Protein AF-A0A969G8X9-F1 (afdb_monomer)

Nearest PDB structures (foldseek):
  3fgx-assembly1_A  TM=5.908E-01  e=1.216E-01  unclassified
  7mqa-assembly1_SB  TM=5.114E-01  e=6.082E+00  Homo sapiens
  8iuj-assembly1_Qe  TM=4.751E-01  e=9.393E+00  Euglena gracilis

Secondary structure (DSSP, 8-state):
--EEEEEETTEEEEEEPP-HHHHHHHHHHHHTT-HHHHHHHHHHHHEEEE-GGGGGSHHHHHHHHHHHGGGG-PPP----------

Mean predicted aligned error: 5.0 Å

pLDDT: mean 91.69, std 8.49, range [61.56, 98.06]

Structure (mmCIF, N/CA/C/O backbone):
data_AF-A0A969G8X9-F1
#
_entry.id   AF-A0A969G8X9-F1
#
loop_
_atom_site.group_PDB
_atom_site.id
_atom_site.type_symbol
_atom_site.label_atom_id
_atom_site.label_alt_id
_atom_site.label_comp_id
_atom_site.label_asym_id
_atom_site.label_entity_id
_atom_site.label_seq_id
_atom_site.pdbx_PDB_ins_code
_atom_site.Cartn_x
_atom_site.Cartn_y
_atom_site.Cartn_z
_atom_site.occupancy
_atom_site.B_iso_or_equiv
_atom_site.auth_seq_id
_atom_site.auth_comp_id
_atom_site.auth_asym_id
_atom_site.auth_atom_id
_atom_site.pdbx_PDB_model_num
ATOM 1 N N . MET A 1 1 ? -0.332 -18.835 -3.504 1.00 61.56 1 MET A N 1
ATOM 2 C CA . MET A 1 1 ? -0.564 -17.377 -3.591 1.00 61.56 1 MET A CA 1
ATOM 3 C C . MET A 1 1 ? 0.261 -16.726 -2.492 1.00 61.56 1 MET A C 1
ATOM 5 O O . MET A 1 1 ? 0.219 -17.239 -1.383 1.00 61.56 1 MET A O 1
ATOM 9 N N . THR A 1 2 ? 1.071 -15.710 -2.798 1.00 75.12 2 THR A N 1
ATOM 10 C CA . THR A 1 2 ? 1.909 -15.026 -1.793 1.00 75.12 2 THR A CA 1
ATOM 11 C C . THR A 1 2 ? 1.127 -13.867 -1.190 1.00 75.12 2 THR A C 1
ATOM 13 O O . THR A 1 2 ? 0.557 -13.071 -1.939 1.00 75.12 2 THR A O 1
ATOM 16 N N . PHE A 1 3 ? 1.121 -13.786 0.138 1.00 86.88 3 PHE A N 1
ATOM 17 C CA . PHE A 1 3 ? 0.499 -12.709 0.899 1.00 86.88 3 PHE A CA 1
ATOM 18 C C . PHE A 1 3 ? 1.539 -12.009 1.767 1.00 86.88 3 PHE A C 1
ATOM 20 O O . PHE A 1 3 ? 2.533 -12.616 2.166 1.00 86.88 3 PHE A O 1
ATOM 27 N N . PHE A 1 4 ? 1.276 -10.745 2.060 1.00 90.81 4 PHE A N 1
ATOM 28 C CA . PHE A 1 4 ? 2.046 -9.911 2.970 1.00 90.81 4 PHE A CA 1
ATOM 29 C C . PHE A 1 4 ? 1.132 -9.486 4.116 1.00 90.81 4 PHE A C 1
ATOM 31 O O . PHE A 1 4 ? -0.047 -9.229 3.880 1.00 90.81 4 PHE A O 1
ATOM 38 N N . SER A 1 5 ? 1.651 -9.408 5.336 1.00 94.00 5 SER A N 1
ATOM 39 C CA . SER A 1 5 ? 0.926 -8.844 6.475 1.00 94.00 5 SER A CA 1
ATOM 40 C C . SER A 1 5 ? 1.564 -7.532 6.917 1.00 94.00 5 SER A C 1
ATOM 42 O O . SER A 1 5 ? 2.784 -7.363 6.859 1.00 94.00 5 SER A O 1
ATOM 44 N N . VAL A 1 6 ? 0.725 -6.602 7.363 1.00 95.06 6 VAL A N 1
ATOM 45 C CA . VAL A 1 6 ? 1.147 -5.435 8.138 1.00 95.06 6 VAL A CA 1
ATOM 46 C C . VAL A 1 6 ? 0.480 -5.542 9.498 1.00 95.06 6 VAL A C 1
ATOM 48 O O . VAL A 1 6 ? -0.745 -5.612 9.587 1.00 95.06 6 VAL A O 1
ATOM 51 N N . GLU A 1 7 ? 1.303 -5.590 10.538 1.00 95.25 7 GLU A N 1
ATOM 52 C CA . GLU A 1 7 ? 0.860 -5.701 11.924 1.00 95.25 7 GLU A CA 1
ATOM 53 C C . GLU A 1 7 ? 0.872 -4.319 12.576 1.00 95.25 7 GLU A C 1
ATOM 55 O O . GLU A 1 7 ? 1.796 -3.524 12.373 1.00 95.25 7 GLU A O 1
ATOM 60 N N . THR A 1 8 ? -0.166 -4.037 13.353 1.00 94.31 8 THR A N 1
ATOM 61 C CA . THR A 1 8 ? -0.339 -2.809 14.130 1.00 94.31 8 THR A CA 1
ATOM 62 C C . THR A 1 8 ? -0.734 -3.169 15.559 1.00 94.31 8 THR A C 1
ATOM 64 O O . THR A 1 8 ? -1.064 -4.315 15.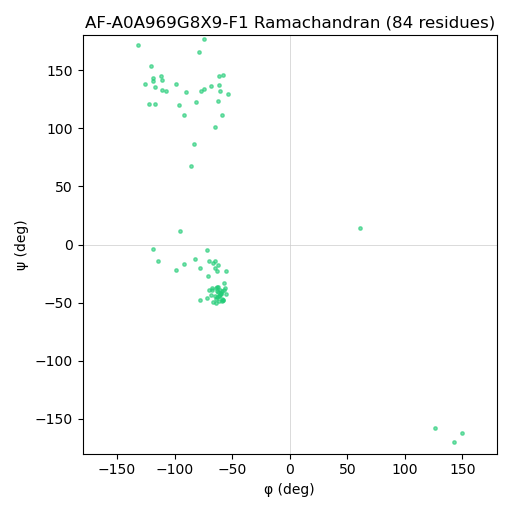858 1.00 94.31 8 THR A O 1
ATOM 67 N N . GLU A 1 9 ? -0.767 -2.181 16.450 1.00 91.94 9 GLU A N 1
ATOM 68 C CA . GLU A 1 9 ? -1.268 -2.374 17.816 1.00 91.94 9 GLU A CA 1
ATOM 69 C C . GLU A 1 9 ? -2.758 -2.760 17.885 1.00 91.94 9 GLU A C 1
ATOM 71 O O . GLU A 1 9 ? -3.180 -3.367 18.866 1.00 91.94 9 GLU A O 1
ATOM 76 N N . LYS A 1 10 ? -3.550 -2.438 16.851 1.00 92.94 10 LYS A N 1
ATOM 77 C CA . LYS A 1 10 ? -4.987 -2.755 16.788 1.00 92.94 10 LYS A CA 1
ATOM 78 C C . LYS A 1 10 ? -5.280 -4.092 16.103 1.00 92.94 10 LYS A C 1
ATOM 80 O O . LYS A 1 10 ? -6.364 -4.630 16.278 1.00 92.94 10 LYS A O 1
ATOM 85 N N . GLY A 1 11 ? -4.327 -4.646 15.356 1.00 95.56 11 GLY A N 1
ATOM 86 C CA . GLY A 1 11 ? -4.508 -5.897 14.625 1.00 95.56 11 GLY A CA 1
ATOM 87 C C . GLY A 1 11 ? -3.688 -5.966 13.341 1.00 95.56 11 GLY A C 1
ATOM 88 O O . GLY A 1 11 ? -2.744 -5.198 13.139 1.00 95.56 11 GLY A O 1
ATOM 89 N N . ASN A 1 12 ? -4.079 -6.885 12.456 1.00 96.81 12 ASN A N 1
ATOM 90 C CA . ASN A 1 12 ? -3.337 -7.214 11.240 1.00 96.81 12 ASN A CA 1
ATOM 91 C C . ASN A 1 12 ? -4.164 -6.928 9.985 1.00 96.81 12 ASN A C 1
ATOM 93 O O . ASN A 1 12 ? -5.350 -7.258 9.929 1.00 96.81 12 ASN A O 1
ATOM 97 N N . LEU A 1 13 ? -3.498 -6.407 8.956 1.00 97.75 13 LEU A N 1
ATOM 98 C CA . LEU A 1 13 ? -4.010 -6.311 7.591 1.00 97.75 13 LEU A CA 1
ATOM 99 C C . LEU A 1 13 ? -3.230 -7.258 6.683 1.00 97.75 13 LEU A C 1
ATOM 101 O O . LEU A 1 13 ? -2.012 -7.397 6.816 1.00 97.75 13 LEU A O 1
ATOM 105 N N . TYR A 1 14 ? -3.926 -7.889 5.743 1.00 96.12 14 TYR A N 1
ATOM 106 C CA . TYR A 1 14 ? -3.347 -8.845 4.806 1.00 96.12 14 TYR A CA 1
ATOM 107 C C . TYR A 1 14 ? -3.476 -8.331 3.378 1.00 96.12 14 TYR A C 1
ATOM 109 O O . TYR A 1 14 ? -4.540 -7.885 2.954 1.00 96.12 14 TYR A O 1
ATOM 117 N N . PHE A 1 15 ? -2.397 -8.451 2.612 1.00 96.12 15 PHE A N 1
ATOM 118 C CA . PHE A 1 15 ? -2.297 -7.941 1.253 1.00 96.12 15 PHE A CA 1
ATOM 119 C C . PHE A 1 15 ? -1.880 -9.050 0.289 1.00 96.12 15 PHE A C 1
ATOM 121 O O . PHE A 1 15 ? -0.981 -9.842 0.577 1.00 96.12 15 PHE A O 1
ATOM 128 N N . LYS A 1 16 ? -2.504 -9.104 -0.888 1.00 94.38 16 LYS A N 1
ATOM 129 C CA . LYS A 1 16 ? -2.012 -9.897 -2.025 1.00 94.38 16 LYS A CA 1
ATOM 130 C C . LYS A 1 16 ? -0.870 -9.161 -2.726 1.00 94.38 16 LYS A C 1
ATOM 132 O O . LYS A 1 16 ? -0.675 -7.962 -2.553 1.00 94.38 16 LYS A O 1
ATOM 137 N N . LYS A 1 17 ? -0.128 -9.868 -3.577 1.00 93.00 17 LYS A N 1
ATOM 138 C CA . LYS A 1 17 ? 0.821 -9.223 -4.495 1.00 93.00 17 LYS A CA 1
ATOM 139 C C . LYS A 1 17 ? 0.075 -8.266 -5.451 1.00 93.00 17 LYS A C 1
ATOM 141 O O . LYS A 1 17 ? -0.964 -8.678 -5.975 1.00 93.00 17 LYS A O 1
ATOM 146 N N . PRO A 1 18 ? 0.593 -7.051 -5.719 1.00 93.44 18 PRO A N 1
ATOM 147 C CA . PRO A 1 18 ? 0.003 -6.159 -6.713 1.00 93.44 18 PRO A CA 1
ATOM 148 C C . PRO A 1 18 ? 0.018 -6.795 -8.103 1.00 93.44 18 PRO A C 1
ATOM 150 O O . PRO A 1 18 ? 0.964 -7.499 -8.476 1.00 93.44 18 PRO A O 1
ATOM 153 N N . ASP A 1 19 ? -1.024 -6.517 -8.883 1.00 93.75 19 ASP A N 1
ATOM 154 C CA . ASP A 1 19 ? -1.005 -6.796 -10.314 1.00 93.75 19 ASP A CA 1
ATOM 155 C C . ASP A 1 19 ? -0.117 -5.785 -11.063 1.00 93.75 19 ASP A C 1
ATOM 157 O O . ASP A 1 19 ? 0.441 -4.850 -10.482 1.00 93.75 19 ASP A O 1
ATOM 161 N N . ARG A 1 20 ? 0.028 -5.971 -12.380 1.00 93.94 20 ARG A N 1
ATOM 162 C CA . ARG A 1 20 ? 0.861 -5.098 -13.217 1.00 93.94 20 ARG A CA 1
ATOM 163 C C . ARG A 1 20 ? 0.448 -3.624 -13.127 1.00 93.94 20 ARG A C 1
ATOM 165 O O . ARG A 1 20 ? 1.323 -2.764 -13.179 1.00 93.94 20 ARG A O 1
ATOM 172 N N . ASN A 1 21 ? -0.848 -3.331 -13.041 1.00 96.12 21 ASN A N 1
ATOM 173 C CA . ASN A 1 21 ? -1.359 -1.964 -13.098 1.00 96.12 21 ASN A CA 1
ATOM 174 C C . ASN A 1 21 ? -1.159 -1.257 -11.757 1.00 96.12 21 ASN A C 1
ATOM 176 O O . ASN A 1 21 ? -0.594 -0.165 -11.732 1.00 96.12 21 ASN A O 1
ATOM 180 N N . ALA A 1 22 ? -1.528 -1.913 -10.654 1.00 95.50 22 ALA A N 1
ATOM 181 C CA . ALA A 1 22 ? -1.282 -1.412 -9.306 1.00 95.50 22 ALA A CA 1
ATOM 182 C C . ALA A 1 22 ? 0.221 -1.211 -9.059 1.00 95.50 22 ALA A C 1
ATOM 184 O O . ALA A 1 22 ? 0.635 -0.170 -8.551 1.00 95.50 22 ALA A O 1
ATOM 185 N N . PHE A 1 23 ? 1.054 -2.164 -9.497 1.00 95.19 23 PHE A N 1
ATOM 186 C CA . PHE A 1 23 ? 2.506 -2.056 -9.372 1.00 95.19 23 PHE A CA 1
ATOM 187 C C . PHE A 1 23 ? 3.072 -0.886 -10.187 1.00 95.19 23 PHE A C 1
ATOM 189 O O . PHE A 1 23 ? 3.867 -0.108 -9.666 1.00 95.19 23 PHE A O 1
ATOM 196 N N . ALA A 1 24 ? 2.661 -0.728 -11.450 1.00 95.44 24 ALA A N 1
ATOM 197 C CA . ALA A 1 24 ? 3.135 0.361 -12.304 1.00 95.44 24 ALA A CA 1
ATOM 198 C C . ALA A 1 24 ? 2.750 1.744 -11.754 1.00 95.44 24 ALA A C 1
ATOM 200 O O . ALA A 1 24 ? 3.568 2.666 -11.779 1.00 95.44 24 ALA A O 1
ATOM 201 N N . LEU A 1 25 ? 1.528 1.883 -11.231 1.00 97.19 25 LEU A N 1
ATOM 202 C CA . LEU A 1 25 ? 1.062 3.130 -10.631 1.00 97.19 25 LEU A CA 1
ATOM 203 C C . LEU A 1 25 ? 1.832 3.456 -9.346 1.00 97.19 25 LEU A C 1
ATOM 205 O O . LEU A 1 25 ? 2.376 4.553 -9.216 1.00 97.19 25 LEU A O 1
ATOM 209 N N . ALA A 1 26 ? 1.951 2.490 -8.434 1.00 96.31 26 ALA A N 1
ATOM 210 C CA . ALA A 1 26 ? 2.702 2.665 -7.195 1.00 96.31 26 ALA A CA 1
ATOM 211 C C . ALA A 1 26 ? 4.185 2.992 -7.472 1.00 96.31 26 ALA A C 1
ATOM 213 O O . ALA A 1 26 ? 4.762 3.878 -6.838 1.00 96.31 26 ALA A O 1
ATOM 214 N N . LEU A 1 27 ? 4.791 2.356 -8.482 1.00 95.00 27 LEU A N 1
ATOM 215 C CA . LEU A 1 27 ? 6.155 2.650 -8.927 1.00 95.00 27 LEU A CA 1
ATOM 216 C C . LEU A 1 27 ? 6.297 4.084 -9.464 1.00 95.00 27 LEU A C 1
ATOM 218 O O . LEU A 1 27 ? 7.291 4.751 -9.173 1.00 95.00 27 LEU A O 1
ATOM 222 N N . SER A 1 28 ? 5.306 4.583 -10.209 1.00 96.06 28 SER A N 1
ATOM 223 C CA . SER A 1 28 ? 5.301 5.967 -10.697 1.00 96.06 28 SER A CA 1
ATOM 224 C C . SER A 1 28 ? 5.304 6.975 -9.546 1.00 96.06 28 SER A C 1
ATOM 226 O O . SER A 1 28 ? 6.108 7.911 -9.564 1.00 96.06 28 SER A O 1
ATOM 228 N N . TYR A 1 29 ? 4.488 6.764 -8.510 1.00 96.94 29 TYR A N 1
ATOM 229 C CA . TYR A 1 29 ? 4.509 7.600 -7.305 1.00 96.94 29 TYR A CA 1
ATOM 230 C C . TYR A 1 29 ? 5.845 7.501 -6.564 1.00 96.94 29 TYR A C 1
ATOM 232 O O . TYR A 1 29 ? 6.456 8.522 -6.241 1.00 96.94 29 TYR A O 1
ATOM 240 N 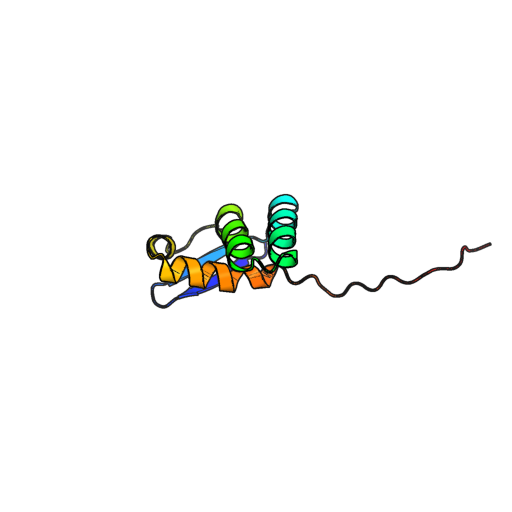N . ARG A 1 30 ? 6.371 6.285 -6.381 1.00 93.31 30 ARG A N 1
ATOM 241 C CA . ARG A 1 30 ? 7.664 6.065 -5.721 1.00 93.31 30 ARG A CA 1
ATOM 242 C C . ARG A 1 30 ? 8.814 6.781 -6.441 1.00 93.31 30 ARG A C 1
ATOM 244 O O . ARG A 1 30 ? 9.645 7.384 -5.769 1.00 93.31 30 ARG A O 1
ATOM 251 N N . SER A 1 31 ? 8.835 6.793 -7.779 1.00 93.25 31 SER A N 1
ATOM 252 C CA . SER A 1 31 ? 9.844 7.526 -8.571 1.00 93.25 31 SER A CA 1
ATOM 253 C C . SER A 1 31 ? 9.784 9.052 -8.417 1.00 93.25 31 SER A C 1
ATOM 255 O O . SER A 1 31 ? 10.770 9.735 -8.675 1.00 93.25 31 SER A O 1
ATOM 257 N N . GLN A 1 32 ? 8.646 9.581 -7.962 1.00 96.31 32 GLN A N 1
ATOM 258 C CA . GLN A 1 32 ? 8.434 10.997 -7.652 1.00 96.31 32 GLN A CA 1
ATOM 259 C C . GLN A 1 32 ? 8.654 11.303 -6.161 1.00 96.31 32 GLN A C 1
ATOM 261 O O . GLN A 1 32 ? 8.255 12.365 -5.689 1.00 96.31 32 GLN A O 1
ATOM 266 N N . SER A 1 33 ? 9.226 10.366 -5.397 1.00 94.69 33 SER A N 1
ATOM 267 C CA . SER A 1 33 ? 9.372 10.443 -3.935 1.00 94.69 33 SER A CA 1
ATOM 268 C C . SER A 1 33 ? 8.046 10.525 -3.159 1.00 94.69 33 SER A C 1
ATOM 270 O O . SER A 1 33 ? 8.046 10.791 -1.958 1.00 94.69 33 SER A O 1
ATOM 272 N N . LYS A 1 34 ? 6.915 10.223 -3.809 1.00 96.62 34 LYS A N 1
ATOM 273 C CA . LYS A 1 34 ? 5.564 10.182 -3.229 1.00 96.62 34 LYS A CA 1
ATOM 274 C C . LYS A 1 34 ? 5.290 8.820 -2.596 1.00 96.62 34 LYS A C 1
ATOM 276 O O . LYS A 1 34 ? 4.568 7.981 -3.127 1.00 96.62 34 LYS A O 1
ATOM 281 N N . THR A 1 35 ? 6.005 8.540 -1.507 1.00 95.44 35 THR A N 1
ATOM 282 C CA . THR A 1 35 ? 5.991 7.213 -0.864 1.00 95.44 35 THR A CA 1
ATOM 283 C C . THR A 1 35 ? 4.646 6.884 -0.231 1.00 95.44 35 THR A C 1
ATOM 285 O O . THR A 1 35 ? 4.228 5.730 -0.287 1.00 95.44 35 THR A O 1
ATOM 288 N N . LEU A 1 36 ? 3.983 7.879 0.362 1.00 97.06 36 LEU A N 1
ATOM 289 C CA . LEU A 1 36 ? 2.679 7.683 0.980 1.00 97.06 36 LEU A CA 1
ATOM 290 C C . LEU A 1 36 ? 1.651 7.294 -0.083 1.00 97.06 36 LEU A C 1
ATOM 292 O O . LEU A 1 36 ? 1.033 6.245 0.041 1.00 97.06 36 LEU A O 1
ATOM 296 N N . GLU A 1 37 ? 1.577 8.055 -1.172 1.00 98.06 37 GLU A N 1
ATOM 297 C CA . GLU A 1 37 ? 0.647 7.813 -2.276 1.00 98.06 37 GLU A CA 1
ATOM 298 C C . GLU A 1 37 ? 0.928 6.474 -2.972 1.00 98.06 37 GLU A C 1
ATOM 300 O O . GLU A 1 37 ? 0.009 5.745 -3.338 1.00 98.06 37 GLU A O 1
ATOM 305 N N . ALA A 1 38 ? 2.204 6.088 -3.103 1.00 97.38 38 ALA A N 1
ATOM 306 C CA . ALA A 1 38 ? 2.567 4.751 -3.574 1.00 97.38 38 ALA A CA 1
ATOM 307 C C . ALA A 1 38 ? 2.011 3.649 -2.654 1.00 97.38 38 ALA A C 1
ATOM 309 O O . ALA A 1 38 ? 1.526 2.626 -3.135 1.00 97.38 38 ALA A O 1
ATOM 310 N N . GLY A 1 39 ? 2.079 3.862 -1.340 1.00 97.19 39 GLY A N 1
ATOM 311 C CA . GLY A 1 39 ? 1.504 2.982 -0.330 1.00 97.19 39 GLY A CA 1
ATOM 312 C C . GLY A 1 39 ? -0.018 2.916 -0.380 1.00 97.19 39 GLY A C 1
ATOM 313 O O . GLY A 1 39 ? -0.575 1.824 -0.352 1.00 97.19 39 GLY A O 1
ATOM 314 N N . GLU A 1 40 ? -0.687 4.059 -0.516 1.00 97.94 40 GLU A N 1
ATOM 315 C CA . GLU A 1 40 ? -2.149 4.157 -0.602 1.00 97.94 40 GLU A CA 1
ATOM 316 C C . GLU A 1 40 ? -2.695 3.392 -1.808 1.00 97.94 40 GLU A C 1
ATOM 318 O O . GLU A 1 40 ? -3.629 2.606 -1.661 1.00 97.94 40 GLU A O 1
ATOM 323 N N . VAL A 1 41 ? -2.035 3.502 -2.968 1.00 98.00 41 VAL A N 1
ATOM 324 C CA . VAL A 1 41 ? -2.359 2.687 -4.150 1.00 98.00 41 VAL A CA 1
ATOM 325 C C . VAL A 1 41 ? -2.306 1.195 -3.824 1.00 98.00 41 VAL A C 1
ATOM 327 O O . VAL A 1 41 ? -3.174 0.430 -4.252 1.00 98.00 41 VAL A O 1
ATOM 330 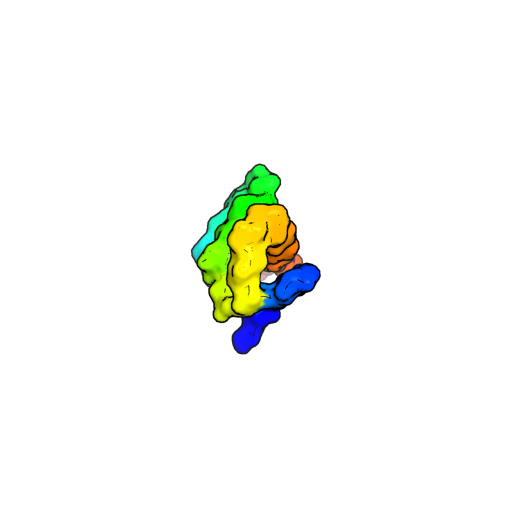N N . LEU A 1 42 ? -1.301 0.747 -3.068 1.00 96.94 42 LEU A N 1
ATOM 331 C CA . LEU A 1 42 ? -1.204 -0.656 -2.672 1.00 96.94 42 LEU A CA 1
ATOM 332 C C . LEU A 1 42 ? -2.277 -1.037 -1.654 1.00 96.94 42 LEU A C 1
ATOM 334 O O . LEU A 1 42 ? -2.832 -2.125 -1.778 1.00 96.94 42 LEU A O 1
ATOM 338 N N . VAL A 1 43 ? -2.610 -0.171 -0.695 1.00 97.19 43 VAL A N 1
ATOM 339 C CA . VAL A 1 43 ? -3.707 -0.429 0.247 1.00 97.19 43 VAL A CA 1
ATOM 340 C C . VAL A 1 43 ? -5.020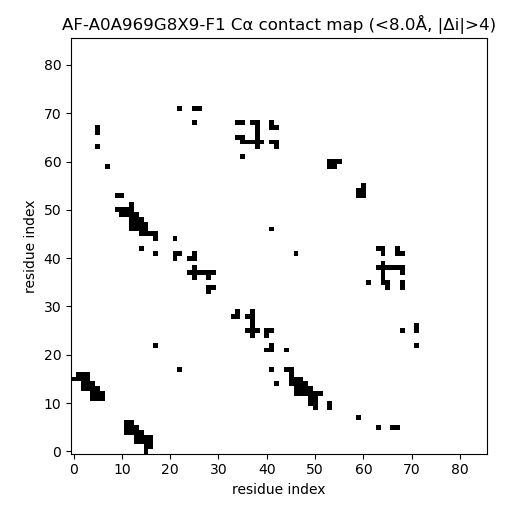 -0.634 -0.506 1.00 97.19 43 VAL A C 1
ATOM 342 O O . VAL A 1 43 ? -5.674 -1.655 -0.313 1.00 97.19 43 VAL A O 1
ATOM 345 N N . GLU A 1 44 ? -5.351 0.259 -1.437 1.00 97.25 44 GLU A N 1
ATOM 346 C CA . GLU A 1 44 ? -6.592 0.200 -2.218 1.00 97.25 44 GLU A CA 1
ATOM 347 C C . GLU A 1 44 ? -6.685 -1.033 -3.127 1.00 97.25 44 GLU A C 1
ATOM 349 O O . GLU A 1 44 ? -7.757 -1.608 -3.297 1.00 97.25 44 GLU A O 1
ATOM 354 N N . ASN A 1 45 ? -5.569 -1.456 -3.728 1.00 96.88 45 ASN A N 1
ATOM 355 C CA . ASN A 1 45 ? -5.585 -2.501 -4.758 1.00 96.88 45 ASN A CA 1
ATOM 356 C C . ASN A 1 45 ? -5.212 -3.895 -4.235 1.00 96.88 45 ASN A C 1
ATOM 358 O O . ASN A 1 45 ? -5.522 -4.912 -4.872 1.00 96.88 45 ASN A O 1
ATOM 362 N N . CYS A 1 46 ? -4.504 -3.961 -3.107 1.00 96.00 46 CYS A N 1
ATOM 363 C CA . CYS A 1 46 ? -3.884 -5.190 -2.624 1.00 96.00 46 CYS A CA 1
ATOM 364 C C . CYS A 1 46 ? -4.466 -5.698 -1.310 1.00 96.00 46 CYS A C 1
ATOM 366 O O . CYS A 1 46 ? -4.198 -6.854 -0.992 1.00 96.00 46 CYS A O 1
ATOM 368 N N . LEU A 1 47 ? -5.243 -4.914 -0.560 1.00 96.94 47 LEU A N 1
ATOM 369 C CA . LEU A 1 47 ? -5.882 -5.407 0.659 1.00 96.94 47 LEU A CA 1
ATOM 370 C C . LEU A 1 47 ? -6.816 -6.583 0.332 1.00 96.94 47 LEU A C 1
ATOM 372 O O . LEU A 1 47 ? -7.596 -6.537 -0.620 1.00 96.94 47 LEU A O 1
ATOM 376 N N . VAL A 1 48 ? -6.697 -7.665 1.099 1.00 96.44 48 VAL A N 1
ATOM 377 C CA . VAL A 1 48 ? -7.558 -8.855 0.981 1.00 96.44 48 VAL A CA 1
ATOM 378 C C . VAL A 1 48 ? -8.355 -9.148 2.250 1.00 96.44 48 VAL A C 1
ATOM 380 O O . VAL A 1 48 ? -9.160 -10.077 2.249 1.00 96.44 48 VAL A O 1
ATOM 383 N N . GLY A 1 49 ? -8.129 -8.380 3.317 1.00 95.69 49 GLY A N 1
ATOM 384 C CA . GLY A 1 49 ? -8.880 -8.443 4.566 1.00 95.69 49 GLY A CA 1
ATOM 385 C C . GLY A 1 49 ? -7.994 -8.229 5.792 1.00 95.69 49 GLY A C 1
ATOM 386 O O . GLY A 1 49 ? -6.815 -7.884 5.681 1.00 95.69 49 GLY A O 1
ATOM 387 N N . GLY A 1 50 ? -8.565 -8.476 6.967 1.00 95.81 50 GLY A N 1
ATOM 388 C CA . GLY A 1 50 ? -7.949 -8.199 8.263 1.00 95.81 50 GLY A CA 1
ATOM 389 C C . GLY A 1 50 ? -8.868 -7.338 9.120 1.00 95.81 50 GLY A C 1
ATOM 390 O O . GLY A 1 50 ? -10.076 -7.309 8.887 1.00 95.81 50 GLY A O 1
ATOM 391 N N . ASP A 1 51 ? -8.299 -6.643 10.100 1.00 96.50 51 ASP A N 1
ATOM 392 C CA . ASP A 1 51 ? -9.047 -5.650 10.873 1.00 96.50 51 ASP A CA 1
ATOM 393 C C . ASP A 1 51 ? -9.073 -4.310 10.126 1.00 96.50 51 ASP A C 1
ATOM 395 O O . ASP A 1 51 ? -8.215 -3.449 10.309 1.00 96.50 51 ASP A O 1
ATOM 399 N N . GLU A 1 52 ? -10.043 -4.146 9.228 1.00 94.56 52 GLU A N 1
ATOM 400 C CA . GLU A 1 52 ? -10.151 -2.945 8.391 1.00 94.56 52 GLU A CA 1
ATOM 401 C C . GLU A 1 52 ? -10.444 -1.666 9.191 1.00 94.56 52 GLU A C 1
ATOM 403 O O . GLU A 1 52 ? -10.186 -0.581 8.675 1.00 94.56 52 GLU A O 1
ATOM 408 N N . SER A 1 53 ? -10.848 -1.763 10.469 1.00 95.62 53 SER A N 1
ATOM 409 C CA . SER A 1 53 ? -10.995 -0.588 11.349 1.00 95.62 53 SER A CA 1
ATOM 410 C C . SER A 1 53 ? -9.672 0.157 11.579 1.00 95.62 53 SER A C 1
ATOM 412 O O . SER A 1 53 ? -9.655 1.332 11.946 1.00 95.62 53 SER A O 1
ATOM 414 N N . ILE A 1 54 ? -8.536 -0.494 11.297 1.00 96.31 54 ILE A N 1
ATOM 415 C CA . ILE A 1 54 ? -7.211 0.136 11.235 1.00 96.31 54 ILE A CA 1
ATOM 416 C C . ILE A 1 54 ? -7.193 1.289 10.220 1.00 96.31 54 ILE A C 1
ATOM 418 O O . ILE A 1 54 ? -6.489 2.272 10.433 1.00 96.31 54 ILE A O 1
ATOM 422 N N . LEU A 1 55 ? -7.957 1.186 9.128 1.00 96.12 55 LEU A N 1
ATOM 423 C CA . LEU A 1 55 ? -7.996 2.188 8.060 1.00 96.12 55 LEU A CA 1
ATOM 424 C C . LEU A 1 55 ? -8.916 3.379 8.372 1.00 96.12 55 LEU A C 1
ATOM 426 O O . LEU A 1 55 ? -8.819 4.393 7.679 1.00 96.12 55 LEU A O 1
ATOM 430 N N . ASP A 1 56 ? -9.754 3.279 9.410 1.00 96.50 56 ASP A N 1
ATOM 431 C CA . ASP A 1 56 ? -10.587 4.384 9.911 1.00 96.50 56 ASP A CA 1
ATOM 432 C C . ASP A 1 56 ? -9.773 5.381 10.756 1.00 96.50 56 ASP A C 1
ATOM 434 O O . ASP A 1 56 ? -10.169 6.532 10.945 1.00 96.50 56 ASP A O 1
ATOM 438 N N . ASP A 1 57 ? -8.618 4.947 11.262 1.00 96.75 57 ASP A N 1
ATOM 439 C CA . ASP A 1 57 ? -7.651 5.788 11.958 1.00 96.75 57 ASP A CA 1
ATOM 440 C C . ASP A 1 57 ? -6.631 6.330 10.951 1.00 96.75 57 ASP A C 1
ATOM 442 O O . ASP A 1 57 ? -5.818 5.587 10.400 1.00 96.75 57 ASP A O 1
ATOM 446 N N . GLU A 1 58 ? -6.669 7.640 10.700 1.00 96.56 58 GLU A N 1
ATOM 447 C CA . GLU A 1 58 ? -5.816 8.292 9.699 1.00 96.56 58 GLU A CA 1
ATOM 448 C C . GLU A 1 58 ? -4.321 8.051 9.956 1.00 96.56 58 GLU A C 1
ATOM 450 O O . GLU A 1 58 ? -3.561 7.796 9.018 1.00 96.56 58 GLU A O 1
ATOM 455 N N . TYR A 1 59 ? -3.894 8.063 11.221 1.00 96.88 59 TYR A N 1
ATOM 456 C CA . TYR A 1 59 ? -2.493 7.857 11.568 1.00 96.88 59 TYR A CA 1
ATOM 457 C C . TYR A 1 59 ? -2.058 6.417 11.284 1.00 96.88 59 TYR A C 1
ATOM 459 O O . TYR A 1 59 ? -0.997 6.189 10.693 1.00 96.88 59 TYR A O 1
ATOM 467 N N . LEU A 1 60 ? -2.894 5.438 11.641 1.00 97.00 60 LEU A N 1
ATOM 468 C CA . LEU A 1 60 ? -2.617 4.035 11.331 1.00 97.00 60 LEU A CA 1
ATOM 469 C C . LEU A 1 60 ? -2.678 3.754 9.832 1.00 97.00 60 LEU A C 1
ATOM 471 O O . LEU A 1 60 ? -1.812 3.044 9.320 1.00 97.00 60 LEU A O 1
ATOM 475 N N . LYS A 1 61 ? -3.627 4.349 9.105 1.00 97.00 61 LYS A N 1
ATOM 476 C CA . LYS A 1 61 ? -3.699 4.250 7.645 1.00 97.00 61 LYS A CA 1
ATOM 477 C C . LYS A 1 61 ? -2.414 4.761 6.994 1.00 97.00 61 LYS A C 1
ATOM 479 O O . LYS A 1 61 ? -1.838 4.061 6.162 1.00 97.00 61 LYS A O 1
ATOM 484 N N . ILE A 1 62 ? -1.920 5.931 7.407 1.00 97.56 62 ILE A N 1
ATOM 485 C CA . ILE A 1 62 ? -0.642 6.482 6.928 1.00 97.56 62 ILE A CA 1
ATOM 486 C C . ILE A 1 62 ? 0.509 5.519 7.238 1.00 97.56 62 ILE A C 1
ATOM 488 O O . ILE A 1 62 ? 1.315 5.213 6.355 1.00 97.56 62 ILE A O 1
ATOM 492 N N . ALA A 1 63 ? 0.585 5.004 8.468 1.00 96.81 63 ALA A N 1
ATOM 493 C CA . ALA A 1 63 ? 1.641 4.081 8.876 1.00 96.81 63 ALA A CA 1
ATOM 494 C C . ALA A 1 63 ? 1.635 2.783 8.047 1.00 96.81 63 ALA A C 1
ATOM 496 O O . ALA A 1 63 ? 2.687 2.338 7.576 1.00 96.81 63 ALA A O 1
ATOM 497 N N . VAL A 1 64 ? 0.454 2.203 7.815 1.00 97.25 64 VAL A N 1
ATOM 498 C CA . VAL A 1 64 ? 0.266 1.015 6.973 1.00 97.25 64 VAL A CA 1
ATOM 499 C C . VAL A 1 64 ? 0.699 1.298 5.536 1.00 97.25 64 VAL A C 1
ATOM 501 O O . VAL A 1 64 ? 1.485 0.525 4.983 1.00 97.25 64 VAL A O 1
ATOM 504 N N . SER A 1 65 ? 0.256 2.415 4.950 1.00 97.31 65 SER A N 1
ATOM 505 C CA . SER A 1 65 ? 0.627 2.827 3.592 1.00 97.31 65 SER A CA 1
ATOM 506 C C . SER A 1 65 ? 2.146 2.967 3.438 1.00 97.31 65 SER A C 1
ATOM 508 O O . SER A 1 65 ? 2.747 2.395 2.526 1.00 97.31 65 SER A O 1
ATOM 510 N N . LEU A 1 66 ? 2.816 3.646 4.372 1.00 95.62 66 LEU A N 1
ATOM 511 C CA . LEU A 1 66 ? 4.276 3.779 4.347 1.00 95.62 66 LEU A CA 1
ATOM 512 C C . LEU A 1 66 ? 4.988 2.424 4.464 1.00 95.62 66 LEU A C 1
ATOM 514 O O . LEU A 1 66 ? 6.024 2.206 3.831 1.00 95.62 66 LEU A O 1
ATOM 518 N N . ARG A 1 67 ? 4.441 1.492 5.254 1.00 94.88 67 ARG A N 1
ATOM 519 C CA . ARG A 1 67 ? 5.032 0.163 5.439 1.00 94.88 67 ARG A CA 1
ATOM 520 C C . ARG A 1 67 ? 4.882 -0.711 4.198 1.00 94.88 67 ARG A C 1
ATOM 522 O O . ARG A 1 67 ? 5.869 -1.330 3.791 1.00 94.88 67 ARG A O 1
ATOM 529 N N . ILE A 1 68 ? 3.690 -0.743 3.600 1.00 94.50 68 ILE A N 1
ATOM 530 C CA . ILE A 1 68 ? 3.374 -1.588 2.441 1.00 94.50 68 ILE A CA 1
ATOM 531 C C . ILE A 1 68 ? 4.069 -1.106 1.161 1.00 94.50 68 ILE A C 1
ATOM 533 O O . ILE A 1 68 ? 4.413 -1.926 0.311 1.00 94.50 68 ILE A O 1
ATOM 537 N N . ALA A 1 69 ? 4.378 0.194 1.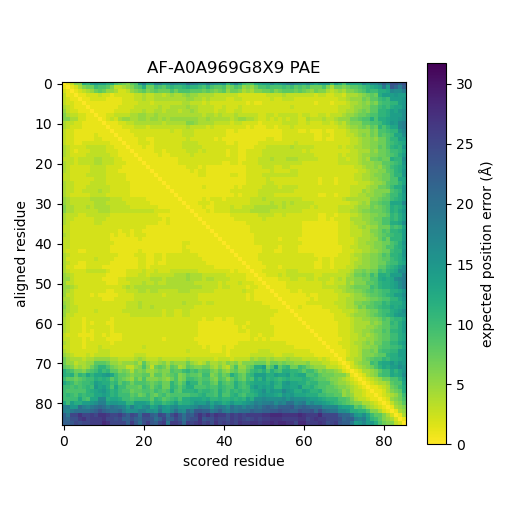053 1.00 92.88 69 ALA A N 1
ATOM 538 C CA . ALA A 1 69 ? 5.131 0.770 -0.066 1.00 92.88 69 ALA A CA 1
ATOM 539 C C . ALA A 1 69 ? 6.498 0.095 -0.307 1.00 92.88 69 ALA A C 1
ATOM 541 O O . ALA A 1 69 ? 7.017 0.127 -1.422 1.00 92.88 69 ALA A O 1
ATOM 542 N N . ASN A 1 70 ? 7.072 -0.566 0.705 1.00 85.38 70 ASN A N 1
ATOM 543 C CA . ASN A 1 70 ? 8.332 -1.305 0.564 1.00 85.38 70 ASN A CA 1
ATOM 544 C C . ASN A 1 70 ? 8.205 -2.584 -0.288 1.00 85.38 70 ASN A C 1
ATOM 546 O O . ASN A 1 70 ? 9.210 -3.105 -0.754 1.00 85.38 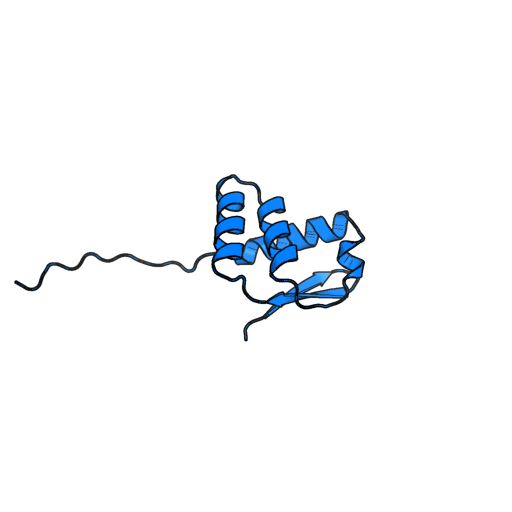70 ASN A O 1
ATOM 550 N N . ILE A 1 71 ? 6.991 -3.075 -0.571 1.00 83.69 71 ILE A N 1
ATOM 551 C CA . ILE A 1 71 ? 6.777 -4.229 -1.471 1.00 83.69 71 ILE A CA 1
ATOM 552 C C . ILE A 1 71 ? 7.163 -3.905 -2.927 1.00 83.69 71 ILE A C 1
ATOM 554 O O . ILE A 1 71 ? 7.351 -4.809 -3.741 1.00 83.69 71 ILE A O 1
ATOM 558 N N . ILE A 1 72 ? 7.314 -2.62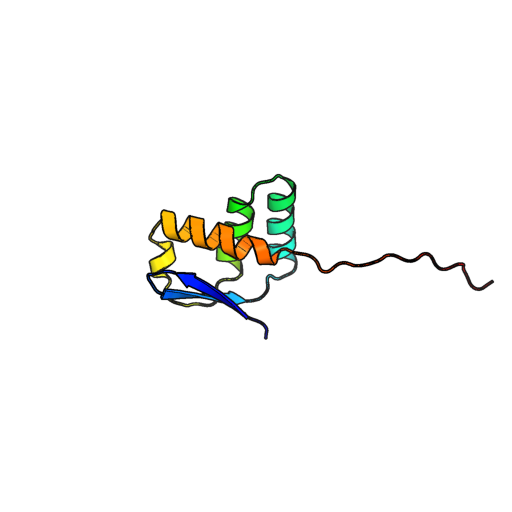2 -3.270 1.00 79.25 72 ILE A N 1
ATOM 559 C CA . ILE A 1 72 ? 7.682 -2.162 -4.619 1.00 79.25 72 ILE A CA 1
ATOM 560 C C . ILE A 1 72 ? 9.158 -2.464 -4.952 1.00 79.25 72 ILE A C 1
ATOM 562 O O . ILE A 1 72 ? 9.592 -2.239 -6.080 1.00 79.25 72 ILE A O 1
ATOM 566 N N . GLU A 1 73 ? 9.948 -2.993 -4.014 1.00 76.69 73 GLU A N 1
ATOM 567 C CA . GLU A 1 73 ? 11.334 -3.379 -4.283 1.00 76.69 73 GLU A CA 1
ATOM 568 C C . GLU A 1 73 ? 11.423 -4.422 -5.409 1.00 76.69 73 GLU A C 1
ATOM 570 O O . GLU A 1 73 ? 10.987 -5.571 -5.293 1.00 76.69 73 GLU A O 1
ATOM 575 N N . LEU A 1 74 ? 11.985 -3.990 -6.542 1.00 70.25 74 LEU A N 1
ATOM 576 C CA . LEU A 1 74 ? 12.268 -4.856 -7.675 1.00 70.25 74 LEU A CA 1
ATOM 577 C C . LEU A 1 74 ? 13.487 -5.722 -7.343 1.00 70.25 74 LEU A C 1
ATOM 579 O O . LEU A 1 74 ? 14.499 -5.182 -6.889 1.00 70.25 74 LEU A O 1
ATOM 583 N N . PRO A 1 75 ? 13.439 -7.040 -7.605 1.00 75.38 75 PRO 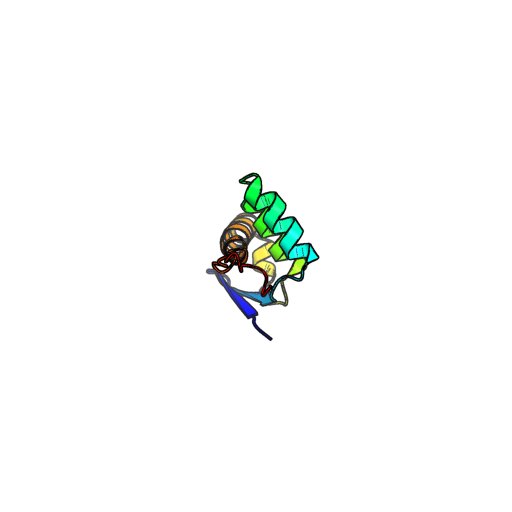A N 1
ATOM 584 C CA . PRO A 1 75 ? 14.641 -7.853 -7.533 1.00 75.38 75 PRO A CA 1
ATOM 585 C C . PRO A 1 75 ? 15.692 -7.300 -8.501 1.00 75.38 75 PRO A C 1
ATOM 587 O O . PRO A 1 75 ? 15.359 -6.801 -9.578 1.00 75.38 75 PRO A O 1
ATOM 590 N N . GLU A 1 76 ? 16.963 -7.408 -8.125 1.00 78.44 76 GLU A N 1
ATOM 591 C CA . GLU A 1 76 ? 18.065 -7.028 -9.002 1.00 78.44 76 GLU A CA 1
ATOM 592 C C . GLU A 1 76 ? 18.049 -7.909 -10.261 1.00 78.44 76 GLU A C 1
ATOM 594 O O . GLU A 1 76 ? 18.082 -9.140 -10.185 1.00 78.44 76 GLU A O 1
ATOM 599 N N . VAL A 1 77 ? 17.983 -7.278 -11.435 1.00 85.62 77 VAL A N 1
ATOM 600 C CA . VAL A 1 77 ? 18.029 -7.964 -12.731 1.00 85.62 77 VAL A CA 1
ATOM 601 C C . VAL A 1 77 ? 19.202 -7.418 -13.528 1.00 85.62 77 VAL A C 1
ATOM 603 O O . VAL A 1 77 ? 19.272 -6.228 -13.826 1.00 85.62 77 VAL A O 1
ATOM 606 N N . VAL A 1 78 ? 20.120 -8.308 -13.904 1.00 85.75 78 VAL A N 1
ATOM 607 C CA . VAL A 1 78 ? 21.316 -7.951 -14.671 1.00 85.75 78 VAL A CA 1
ATOM 608 C C . VAL A 1 78 ? 21.068 -8.190 -16.155 1.00 85.75 78 VAL A C 1
ATOM 610 O O . VAL A 1 78 ? 20.850 -9.322 -16.587 1.00 85.75 78 VAL A O 1
ATOM 613 N N . VAL A 1 79 ? 21.166 -7.129 -16.954 1.00 86.06 79 VAL A N 1
ATOM 614 C CA . VAL A 1 79 ? 21.201 -7.237 -18.417 1.00 86.06 79 VAL A CA 1
ATOM 615 C C . VAL A 1 79 ? 22.624 -7.591 -18.848 1.00 86.06 79 VAL A C 1
ATOM 617 O O . VAL A 1 79 ? 23.568 -6.865 -18.544 1.00 86.06 79 VAL A O 1
ATOM 620 N N . LYS A 1 80 ? 22.789 -8.702 -19.574 1.00 88.88 80 LYS A N 1
ATOM 621 C CA . LYS A 1 80 ? 24.062 -9.089 -20.201 1.00 88.88 80 LYS A CA 1
ATOM 622 C C . LYS A 1 80 ? 23.936 -8.972 -21.716 1.00 88.88 80 LYS A C 1
ATOM 624 O O . LYS A 1 80 ? 22.965 -9.460 -22.288 1.00 88.88 80 LYS A O 1
ATOM 629 N N . SER A 1 81 ? 24.911 -8.345 -22.370 1.00 83.50 81 SER A N 1
ATOM 630 C CA . SER A 1 81 ? 24.993 -8.350 -23.831 1.00 83.50 81 SER A CA 1
ATOM 631 C C . SER A 1 81 ? 25.528 -9.698 -24.325 1.00 83.50 81 SER A C 1
ATOM 633 O O . SER A 1 81 ? 26.533 -10.207 -23.828 1.00 83.50 81 SER A O 1
ATOM 635 N N . CYS A 1 82 ? 24.863 -10.283 -25.322 1.00 80.38 82 CYS A N 1
ATOM 636 C CA . CYS A 1 82 ? 25.347 -11.460 -26.042 1.00 80.38 82 CYS A CA 1
ATOM 637 C C . CYS A 1 82 ? 25.796 -11.028 -27.442 1.00 80.38 82 CYS A C 1
ATOM 639 O O . CYS A 1 82 ? 25.068 -10.313 -28.130 1.00 80.38 82 CYS A O 1
ATOM 641 N N . LYS A 1 83 ? 26.989 -11.455 -27.878 1.00 82.00 83 LYS A N 1
ATOM 642 C CA . LYS A 1 83 ? 27.381 -11.332 -29.290 1.00 82.00 83 LYS A CA 1
ATOM 643 C C . LYS A 1 83 ? 26.506 -12.285 -30.107 1.00 82.00 83 LYS A C 1
ATOM 645 O O . LYS A 1 83 ? 26.294 -13.419 -29.680 1.00 82.00 83 LYS A O 1
ATOM 650 N N . SER A 1 84 ? 25.999 -11.827 -31.250 1.00 74.88 84 SER A N 1
ATOM 651 C CA . SER A 1 84 ? 25.313 -12.691 -32.213 1.00 74.88 84 SER A CA 1
ATOM 652 C C . SER A 1 84 ? 26.218 -13.875 -32.556 1.00 74.88 84 SER A C 1
ATOM 654 O O . SER A 1 84 ? 27.390 -13.664 -32.877 1.00 74.88 84 SER A O 1
ATOM 656 N N . LEU A 1 85 ? 25.689 -15.098 -32.473 1.00 63.91 85 LEU A N 1
ATOM 657 C CA . LEU A 1 85 ? 26.332 -16.260 -33.081 1.00 63.91 85 LEU A CA 1
ATOM 658 C C . LEU A 1 85 ? 26.294 -16.012 -34.591 1.00 63.91 85 LEU A C 1
ATOM 660 O O . LEU A 1 85 ? 25.223 -16.074 -35.195 1.00 63.91 85 LEU A O 1
ATOM 664 N N . GLY A 1 86 ? 27.429 -15.568 -35.132 1.00 61.75 86 GLY A N 1
ATOM 665 C CA . GLY A 1 86 ? 27.665 -15.532 -36.572 1.00 61.75 86 GLY A CA 1
ATOM 666 C C . GLY A 1 86 ? 27.777 -16.937 -37.134 1.00 61.75 86 GLY A C 1
ATOM 667 O O . GLY A 1 86 ? 28.138 -17.850 -36.355 1.00 61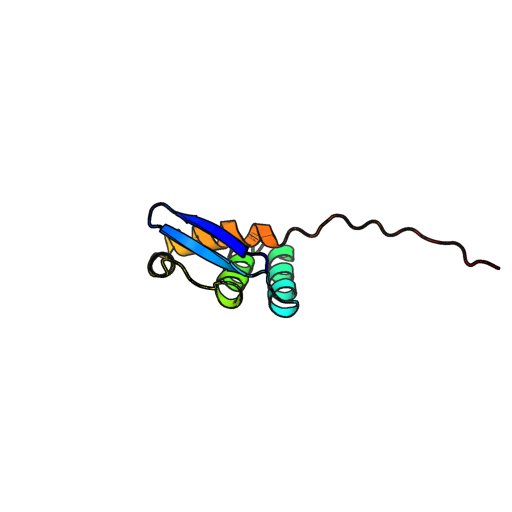.75 86 GLY A O 1
#

Sequence (86 aa):
MTFFSVETEKGNLYFKKPDRNAFALALSYRSQSKTLEAGEVLVENCLVGGDESILDDEYLKIAVSLRIANIIELPEVVVKSCKSLG

Radius of gyration: 16.29 Å; Cα contacts (8 Å, |Δi|>4): 105; chains: 1; bounding box: 39×28×54 Å

Foldseek 3Di:
DDKDWDADPVWIWIWDQADPVLLVVLVVCVVVVNQQVSLVSRCVGTTPDMPCVLCVDVVSSSVNSNVNSVSSDDPDDDDDDDDPPD

Solvent-accessible surface area (backbone atoms only — not comparable to full-atom values): 5142 Å² total; per-residue (Å²): 136,69,72,47,76,50,80,55,99,90,44,42,38,34,27,46,70,65,53,75,65,52,43,53,53,23,49,54,30,44,76,70,71,34,43,53,62,14,4,43,45,45,52,77,71,15,58,75,51,62,53,66,72,49,61,76,36,65,68,51,33,52,53,50,15,52,58,56,37,62,72,71,68,71,79,93,78,85,88,78,90,76,81,79,88,124